Protein AF-A0A920A9K4-F1 (afdb_monomer_lite)

Sequence (85 aa):
MRKSKNCGVNARPKCRQARLEDELGDILFVIANLARHLGVDPEAAIRSTNSKFTARFKWMEKMPISILSLGGDGAKWEQAKSQSR

Secondary structure (DSSP, 8-state):
--------SS--HHHHHHHHHHHHHHHHHHHHHHHHHTT--HHHHHHHHHHHHHHHHHHHHTS-GGGSSSS--HHHHHHHHHTT-

Radius of gyration: 19.75 Å; chains: 1; bounding box: 43×38×45 Å

Structure (mmCIF, N/CA/C/O backbone):
data_AF-A0A920A9K4-F1
#
_entry.id   AF-A0A920A9K4-F1
#
loop_
_atom_site.group_PDB
_atom_site.id
_atom_site.type_symbol
_atom_site.label_atom_id
_atom_site.label_alt_id
_atom_site.label_comp_id
_atom_site.label_asym_id
_atom_site.label_entity_id
_atom_site.label_seq_id
_atom_site.pdbx_PDB_ins_code
_atom_site.Cartn_x
_atom_site.Cartn_y
_atom_site.Cartn_z
_atom_site.occupancy
_atom_site.B_iso_or_equiv
_atom_site.auth_seq_id
_atom_site.auth_comp_id
_atom_site.auth_asym_id
_atom_site.auth_atom_id
_atom_site.pdbx_PDB_model_num
ATOM 1 N N . MET A 1 1 ? -23.851 -16.029 -18.139 1.00 38.22 1 MET A N 1
ATOM 2 C CA . MET A 1 1 ? -23.745 -15.028 -19.228 1.00 38.22 1 MET A CA 1
ATOM 3 C C . MET A 1 1 ? -22.286 -14.605 -19.418 1.00 38.22 1 MET A C 1
ATOM 5 O O . MET A 1 1 ? -21.885 -13.569 -18.914 1.00 38.22 1 MET A O 1
ATOM 9 N N . ARG A 1 2 ? -21.465 -15.396 -20.120 1.00 43.84 2 ARG A N 1
ATOM 10 C CA . ARG A 1 2 ? -20.131 -14.956 -20.566 1.00 43.84 2 ARG A CA 1
ATOM 11 C C . ARG A 1 2 ? -20.264 -14.601 -22.041 1.00 43.84 2 ARG A C 1
ATOM 13 O O . ARG A 1 2 ? -20.296 -15.492 -22.883 1.00 43.84 2 ARG A O 1
ATOM 20 N N . LYS A 1 3 ? -20.471 -13.317 -22.356 1.00 45.03 3 LYS A N 1
ATOM 21 C CA . LYS A 1 3 ? -20.471 -12.877 -23.755 1.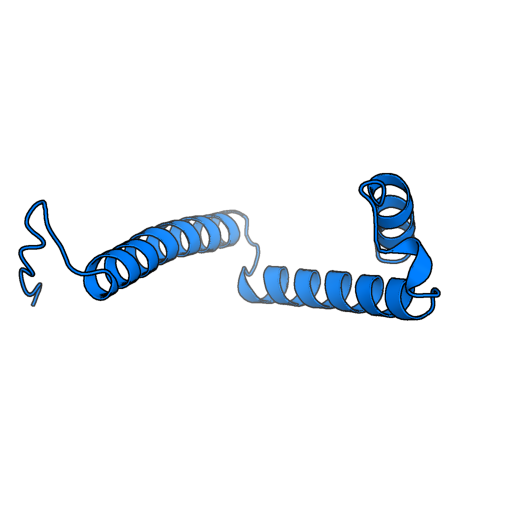00 45.03 3 LYS A CA 1
ATOM 22 C C . LYS A 1 3 ? -19.051 -13.035 -24.284 1.00 45.03 3 LYS A C 1
ATOM 24 O O . LYS A 1 3 ? -18.176 -12.237 -23.966 1.00 45.03 3 LYS A O 1
ATOM 29 N N . SER A 1 4 ? -18.877 -14.079 -25.088 1.00 45.94 4 SER A N 1
ATOM 30 C CA . SER A 1 4 ? -17.822 -14.209 -26.083 1.00 45.94 4 SER A CA 1
ATOM 31 C C . SER A 1 4 ? -17.599 -12.855 -26.759 1.00 45.94 4 SER A C 1
ATOM 33 O O . SER A 1 4 ? -18.472 -12.342 -27.460 1.00 45.94 4 SER A O 1
ATOM 35 N N . LYS A 1 5 ? -16.445 -12.242 -26.502 1.00 55.41 5 LYS A N 1
ATOM 36 C CA . LYS A 1 5 ? -15.905 -11.180 -27.345 1.00 55.41 5 LYS A CA 1
ATOM 37 C C . LYS A 1 5 ? -14.629 -11.726 -27.955 1.00 55.41 5 LYS A C 1
ATOM 39 O O . LYS A 1 5 ? -13.558 -11.622 -27.363 1.00 55.41 5 LYS A O 1
ATOM 44 N N . ASN A 1 6 ? -14.786 -12.327 -29.134 1.00 53.41 6 ASN A N 1
ATOM 45 C CA . ASN A 1 6 ? -13.713 -12.620 -30.077 1.00 53.41 6 ASN A CA 1
ATOM 46 C C . ASN A 1 6 ? -12.837 -11.371 -30.259 1.00 53.41 6 ASN A C 1
ATOM 48 O O . ASN A 1 6 ? -13.108 -10.513 -31.097 1.00 53.41 6 ASN A O 1
ATOM 52 N N . CYS A 1 7 ? -11.775 -11.267 -29.466 1.00 49.62 7 CYS A N 1
ATOM 53 C CA . CYS A 1 7 ? -10.622 -10.448 -29.795 1.00 49.62 7 CYS A CA 1
ATOM 54 C C . CYS A 1 7 ? -9.701 -11.331 -30.618 1.00 49.62 7 CYS A C 1
ATOM 56 O O . CYS A 1 7 ? -8.793 -11.962 -30.087 1.00 49.62 7 CYS A O 1
ATOM 58 N N . GLY A 1 8 ? -10.003 -11.417 -31.915 1.00 48.94 8 GLY A N 1
ATOM 59 C CA . GLY A 1 8 ? -9.055 -11.938 -32.888 1.00 48.94 8 GLY A CA 1
ATOM 60 C C . GLY A 1 8 ? -7.752 -11.138 -32.828 1.00 48.94 8 GLY A C 1
ATOM 61 O O . GLY A 1 8 ? -7.736 -9.995 -32.371 1.00 48.94 8 GLY A O 1
ATOM 62 N N . VAL A 1 9 ? -6.679 -11.756 -33.311 1.00 56.22 9 VAL A N 1
ATOM 63 C CA . VAL A 1 9 ? -5.258 -11.368 -33.210 1.00 56.22 9 VAL A CA 1
ATOM 64 C C . VAL A 1 9 ? -4.937 -9.909 -33.638 1.00 56.22 9 VAL A C 1
ATOM 66 O O . VAL A 1 9 ? -3.856 -9.414 -33.353 1.00 56.22 9 VAL A O 1
ATOM 69 N N . ASN A 1 10 ? -5.901 -9.163 -34.199 1.00 55.81 10 ASN A N 1
ATOM 70 C CA . ASN A 1 10 ? -5.829 -7.734 -34.548 1.00 55.81 10 ASN A CA 1
ATOM 71 C C . ASN A 1 10 ? -6.849 -6.856 -33.775 1.00 55.81 10 ASN A C 1
ATOM 73 O O . ASN A 1 10 ? -7.624 -6.098 -34.363 1.00 55.81 10 ASN A O 1
ATOM 77 N N . ALA A 1 11 ? -6.906 -6.966 -32.444 1.00 56.38 11 ALA A N 1
ATOM 78 C CA . ALA A 1 11 ? -7.883 -6.243 -31.623 1.00 56.38 11 ALA A CA 1
ATOM 79 C C . ALA A 1 11 ? -7.481 -4.778 -31.337 1.00 56.38 11 ALA A C 1
ATOM 81 O O . ALA A 1 11 ? -6.400 -4.493 -30.823 1.00 56.38 11 ALA A O 1
ATOM 82 N N . ARG A 1 12 ? -8.410 -3.854 -31.627 1.00 57.97 12 ARG A N 1
ATOM 83 C CA . ARG A 1 12 ? -8.356 -2.407 -31.332 1.00 57.97 12 ARG A CA 1
ATOM 84 C C . ARG A 1 12 ? -7.892 -2.116 -29.884 1.00 57.97 12 ARG A C 1
ATOM 86 O O . ARG A 1 12 ? -8.266 -2.868 -28.981 1.00 57.97 12 ARG A O 1
ATOM 93 N N . PRO A 1 13 ? -7.186 -0.99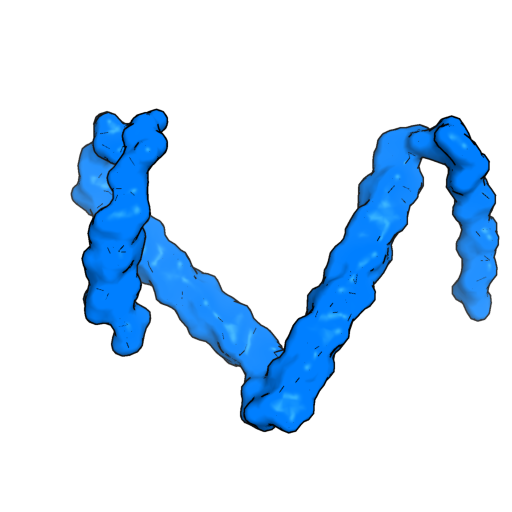4 -29.620 1.00 59.75 13 PRO A N 1
ATOM 94 C CA . PRO A 1 13 ? -6.541 -0.703 -28.327 1.00 59.75 13 PRO A CA 1
ATOM 95 C C . PRO A 1 13 ? -7.473 -0.807 -27.106 1.00 59.75 13 PRO A C 1
ATOM 97 O O . PRO A 1 13 ? -7.058 -1.283 -26.053 1.00 59.75 13 PRO A O 1
ATOM 100 N N . LYS A 1 14 ? -8.762 -0.472 -27.258 1.00 61.69 14 LYS A N 1
ATOM 101 C CA . LYS A 1 14 ? -9.764 -0.558 -26.179 1.00 61.69 14 LYS A CA 1
ATOM 102 C C . LYS A 1 14 ? -10.020 -1.986 -25.676 1.00 61.69 14 LYS A C 1
ATOM 104 O O . LYS A 1 14 ? -10.258 -2.182 -24.492 1.00 61.69 14 LYS A O 1
ATOM 109 N N . CYS A 1 15 ? -9.972 -2.989 -26.552 1.00 68.75 15 CYS A N 1
ATOM 110 C CA . CYS A 1 15 ? -10.198 -4.380 -26.153 1.00 68.75 15 CYS A CA 1
ATOM 111 C C . CYS A 1 15 ? -8.974 -4.997 -25.464 1.00 68.75 15 CYS A C 1
ATOM 113 O O . CYS A 1 15 ? -9.125 -5.889 -24.634 1.00 68.75 15 CYS A O 1
ATOM 115 N N . ARG A 1 16 ? -7.770 -4.508 -25.792 1.00 79.12 16 ARG A N 1
ATOM 116 C CA . ARG A 1 16 ? -6.535 -4.879 -25.093 1.00 79.12 16 ARG A CA 1
ATOM 117 C C . ARG A 1 16 ? -6.534 -4.333 -23.669 1.00 79.12 16 AR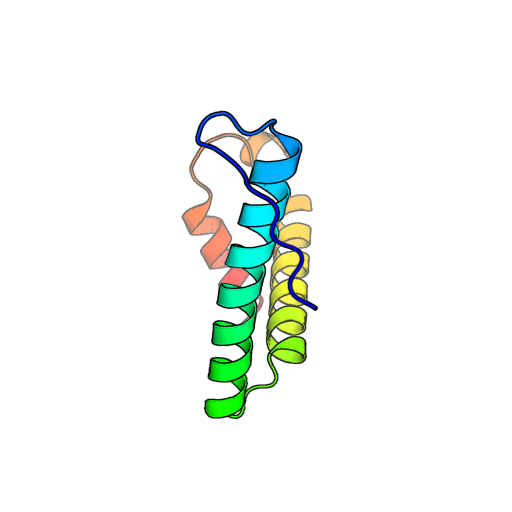G A C 1
ATOM 119 O O . ARG A 1 16 ? -6.231 -5.082 -22.753 1.00 79.12 16 ARG A O 1
ATOM 126 N N . GLN A 1 17 ? -6.920 -3.069 -23.500 1.00 87.31 17 GLN A N 1
ATOM 127 C CA . GLN A 1 17 ? -7.031 -2.439 -22.185 1.00 87.31 17 GLN A CA 1
ATOM 128 C C . GLN A 1 17 ? -8.028 -3.178 -21.282 1.00 87.31 17 GLN A C 1
ATOM 130 O O . GLN A 1 17 ? -7.682 -3.520 -20.162 1.00 87.31 17 GLN A O 1
ATOM 135 N N . ALA A 1 18 ? -9.211 -3.524 -21.803 1.00 88.00 18 ALA A N 1
ATOM 136 C CA . ALA A 1 18 ? -10.202 -4.290 -21.045 1.00 88.00 18 ALA A CA 1
ATOM 137 C C . ALA A 1 18 ? -9.670 -5.662 -20.590 1.00 88.00 18 ALA A C 1
ATOM 139 O O . ALA A 1 18 ? -9.867 -6.053 -19.450 1.00 88.00 18 ALA A O 1
ATOM 140 N N . ARG A 1 19 ? -8.936 -6.376 -21.458 1.00 88.00 19 ARG A N 1
ATOM 141 C CA . ARG A 1 19 ? -8.304 -7.645 -21.070 1.00 88.00 19 ARG A CA 1
ATOM 142 C C . ARG A 1 19 ? -7.237 -7.446 -19.993 1.00 88.00 19 ARG A C 1
ATOM 144 O O . ARG A 1 19 ? -7.145 -8.260 -19.092 1.00 88.00 19 ARG A O 1
ATOM 151 N N . LEU A 1 20 ? -6.431 -6.388 -20.081 1.00 91.94 20 LEU A N 1
ATOM 152 C CA . LEU A 1 20 ? -5.437 -6.082 -19.047 1.00 91.94 20 LEU A CA 1
ATOM 153 C C . LEU A 1 20 ? -6.095 -5.777 -17.699 1.00 91.94 20 LEU A C 1
ATOM 155 O O . LEU A 1 20 ? -5.575 -6.199 -16.673 1.00 91.94 20 LEU A O 1
ATOM 159 N N . GLU A 1 21 ? -7.223 -5.069 -17.703 1.00 92.12 21 GLU A N 1
ATOM 160 C CA . GLU A 1 21 ? -8.008 -4.801 -16.494 1.00 92.12 21 GLU A CA 1
ATOM 161 C C . GLU A 1 21 ? -8.552 -6.093 -15.873 1.00 92.12 21 GLU A C 1
ATOM 163 O O . GLU A 1 21 ? -8.438 -6.260 -14.660 1.00 92.12 21 GLU A O 1
ATOM 168 N N . ASP A 1 22 ? -9.056 -7.024 -16.692 1.00 91.88 22 ASP A N 1
ATOM 169 C CA . ASP A 1 22 ? -9.527 -8.335 -16.227 1.00 91.88 22 ASP A CA 1
ATOM 170 C C . ASP A 1 22 ? -8.387 -9.145 -15.571 1.00 91.88 22 ASP A C 1
ATOM 172 O O . ASP A 1 22 ? -8.508 -9.569 -14.422 1.00 91.88 22 ASP A O 1
ATOM 176 N N . GLU A 1 23 ? -7.245 -9.299 -16.254 1.00 95.38 23 GLU A N 1
ATOM 177 C CA . GLU A 1 23 ? -6.095 -10.068 -15.738 1.00 95.38 23 GLU A CA 1
ATOM 178 C C . GLU A 1 23 ? -5.492 -9.423 -14.476 1.00 95.38 23 GLU A C 1
ATOM 180 O O . GLU A 1 23 ? -5.117 -10.106 -13.521 1.00 95.38 23 GLU A O 1
ATOM 185 N N . LEU A 1 24 ? -5.413 -8.088 -14.437 1.00 95.50 24 LEU A N 1
ATOM 186 C CA . LEU A 1 24 ? -4.959 -7.367 -13.249 1.00 95.50 24 LEU A CA 1
ATOM 187 C C . LEU A 1 24 ? -5.932 -7.561 -12.078 1.00 95.50 24 LEU A C 1
ATOM 189 O O . LEU A 1 24 ? -5.492 -7.708 -10.936 1.00 95.50 24 LEU A O 1
ATOM 193 N N . GLY A 1 25 ? -7.236 -7.593 -12.358 1.00 94.94 25 GLY A N 1
ATOM 194 C CA . GLY A 1 25 ? -8.276 -7.901 -11.382 1.00 94.94 25 GLY A CA 1
ATOM 195 C C . GLY A 1 25 ? -8.086 -9.277 -10.746 1.00 94.94 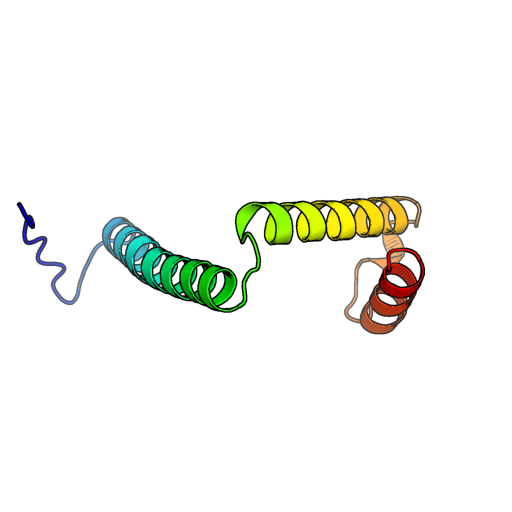25 GLY A C 1
ATOM 196 O O . GLY A 1 25 ? -8.120 -9.386 -9.518 1.00 94.94 25 GLY A O 1
ATOM 197 N N . ASP A 1 26 ? -7.803 -10.302 -11.550 1.00 95.81 26 ASP A N 1
ATOM 198 C CA . ASP A 1 26 ? -7.545 -11.661 -11.059 1.00 95.81 26 ASP A CA 1
ATOM 199 C C . ASP A 1 26 ? -6.315 -11.711 -10.138 1.00 95.81 26 ASP A C 1
ATOM 201 O O . ASP A 1 26 ? -6.367 -12.305 -9.056 1.00 95.81 26 ASP A O 1
ATOM 205 N N . ILE A 1 27 ? -5.228 -11.018 -10.496 1.00 96.94 27 ILE A N 1
ATOM 206 C CA . ILE A 1 27 ? -4.028 -10.929 -9.646 1.00 96.94 27 ILE A CA 1
ATOM 207 C C . ILE A 1 27 ? -4.351 -10.243 -8.312 1.00 96.94 27 ILE A C 1
ATOM 209 O O . ILE A 1 27 ? -3.994 -10.753 -7.245 1.00 96.94 27 ILE A O 1
ATOM 213 N N . LEU A 1 28 ? -5.043 -9.100 -8.345 1.00 95.19 28 LEU A N 1
ATOM 214 C CA . LEU A 1 28 ? -5.434 -8.378 -7.132 1.00 95.19 28 LEU A CA 1
ATOM 215 C C . LEU A 1 28 ? -6.348 -9.225 -6.241 1.00 95.19 28 LEU A C 1
ATOM 217 O O . LEU A 1 28 ? -6.200 -9.210 -5.017 1.00 95.19 28 LEU A O 1
ATOM 221 N N . PHE A 1 29 ? -7.251 -10.003 -6.836 1.00 95.38 29 PHE A N 1
ATOM 222 C CA . PHE A 1 29 ? -8.124 -10.919 -6.111 1.00 95.38 29 PHE A CA 1
ATOM 223 C C . PHE A 1 29 ? -7.338 -12.034 -5.412 1.00 95.38 29 PHE A C 1
ATOM 225 O O . PHE A 1 29 ? -7.581 -12.311 -4.234 1.00 95.38 29 PHE A O 1
ATOM 232 N N . VAL A 1 30 ? -6.360 -12.638 -6.096 1.00 97.00 30 VAL A N 1
ATOM 233 C CA . VAL A 1 30 ? -5.470 -13.648 -5.503 1.00 97.00 30 VAL A CA 1
ATOM 234 C C . VAL A 1 30 ? -4.686 -13.061 -4.327 1.00 97.00 30 VAL A C 1
ATOM 236 O O . VAL A 1 30 ? -4.651 -13.672 -3.260 1.00 97.00 30 VAL A O 1
ATOM 239 N N . ILE A 1 31 ? -4.123 -11.858 -4.472 1.00 96.25 31 ILE A N 1
ATOM 240 C CA . ILE A 1 31 ? -3.390 -11.173 -3.393 1.00 96.25 31 ILE A CA 1
ATOM 241 C C . ILE A 1 31 ? -4.313 -10.866 -2.207 1.00 96.25 31 ILE A C 1
ATOM 243 O O . ILE A 1 31 ? -3.950 -11.119 -1.057 1.00 96.25 31 ILE A O 1
ATOM 247 N N . ALA A 1 32 ? -5.522 -10.360 -2.464 1.00 94.69 32 ALA A N 1
ATOM 248 C CA . ALA A 1 32 ? -6.495 -10.072 -1.415 1.00 94.69 32 ALA A CA 1
ATOM 249 C C . ALA A 1 32 ? -6.919 -11.345 -0.666 1.00 94.69 32 ALA A C 1
ATOM 251 O O . ALA A 1 32 ? -7.058 -11.332 0.556 1.00 94.69 32 ALA A O 1
ATOM 252 N N . ASN A 1 33 ? -7.090 -12.463 -1.376 1.00 95.38 33 ASN A N 1
ATOM 253 C CA . ASN A 1 33 ? -7.374 -13.747 -0.745 1.00 95.38 33 ASN A CA 1
ATOM 254 C C . ASN A 1 33 ? -6.192 -14.267 0.060 1.00 95.38 33 ASN A C 1
ATOM 256 O O . ASN A 1 33 ? -6.405 -14.743 1.172 1.00 95.38 33 ASN A O 1
ATOM 260 N N . LEU A 1 34 ? -4.967 -14.151 -0.448 1.00 96.25 34 LEU A N 1
ATOM 261 C CA . LEU A 1 34 ? -3.770 -14.515 0.303 1.00 96.25 34 LEU A CA 1
ATOM 262 C C . LEU A 1 34 ? -3.687 -13.729 1.618 1.00 96.25 34 LEU A C 1
ATOM 264 O O . LEU A 1 34 ? -3.479 -14.331 2.667 1.00 96.25 34 LEU A O 1
ATOM 268 N N . ALA A 1 35 ? -3.931 -12.415 1.586 1.00 95.69 35 ALA A N 1
ATOM 269 C CA . ALA A 1 35 ? -3.973 -11.591 2.794 1.00 95.69 35 ALA A CA 1
ATOM 270 C C . ALA A 1 35 ? -4.983 -12.134 3.821 1.00 95.69 35 ALA A C 1
ATOM 272 O O . ALA A 1 35 ? -4.623 -12.330 4.981 1.00 95.69 35 ALA A O 1
ATOM 273 N N . ARG A 1 36 ? -6.202 -12.488 3.384 1.00 94.25 36 ARG A N 1
ATOM 274 C CA . ARG A 1 36 ? -7.222 -13.089 4.264 1.00 94.25 36 ARG A CA 1
ATOM 275 C C . ARG A 1 36 ? -6.793 -14.438 4.842 1.00 94.25 36 ARG A C 1
ATOM 277 O O . ARG A 1 36 ? -7.032 -14.680 6.019 1.00 94.25 36 ARG A O 1
ATOM 284 N N . HIS A 1 37 ? -6.139 -15.295 4.054 1.00 95.25 37 HIS A N 1
ATOM 285 C CA . HIS A 1 37 ? -5.607 -16.576 4.547 1.00 95.25 37 HIS A CA 1
ATOM 286 C C . HIS A 1 37 ? -4.518 -16.380 5.611 1.00 95.25 37 HIS A C 1
ATOM 288 O O . HIS A 1 37 ? -4.363 -17.221 6.490 1.00 95.25 37 HIS A O 1
ATOM 294 N N . LEU A 1 38 ? -3.798 -15.259 5.560 1.00 95.50 38 LEU A N 1
ATOM 295 C CA . LEU A 1 38 ? -2.807 -14.861 6.560 1.00 95.50 38 LEU A CA 1
ATOM 296 C C . LEU A 1 38 ? -3.418 -14.083 7.743 1.00 95.50 38 LEU A C 1
ATOM 298 O O . LEU A 1 38 ? -2.679 -13.609 8.602 1.00 95.50 38 LEU A O 1
ATOM 302 N N . GLY A 1 39 ? -4.747 -13.924 7.795 1.00 94.25 39 GLY A N 1
ATOM 303 C CA . GLY A 1 39 ? -5.439 -13.171 8.847 1.00 94.25 39 GLY A CA 1
ATOM 304 C C . GLY A 1 39 ? -5.286 -11.649 8.744 1.00 94.25 39 GLY A C 1
ATOM 305 O O . GLY A 1 39 ? -5.550 -10.938 9.711 1.00 94.25 39 GLY A O 1
ATOM 306 N N . VAL A 1 40 ? -4.856 -11.134 7.592 1.00 95.44 40 VAL A N 1
ATOM 307 C CA . VAL A 1 40 ? -4.679 -9.700 7.333 1.00 95.44 40 VAL A CA 1
ATOM 308 C C . VAL A 1 40 ? -5.868 -9.171 6.534 1.00 95.44 40 VAL A C 1
ATOM 310 O O . VAL A 1 40 ? -6.239 -9.749 5.513 1.00 95.44 40 VAL A O 1
ATOM 313 N N . ASP A 1 41 ? -6.440 -8.038 6.951 1.00 94.19 41 ASP A N 1
ATOM 314 C CA . ASP A 1 41 ? -7.418 -7.316 6.132 1.00 94.19 41 ASP A CA 1
ATOM 315 C C . ASP A 1 41 ? -6.707 -6.578 4.976 1.00 94.19 41 ASP A C 1
A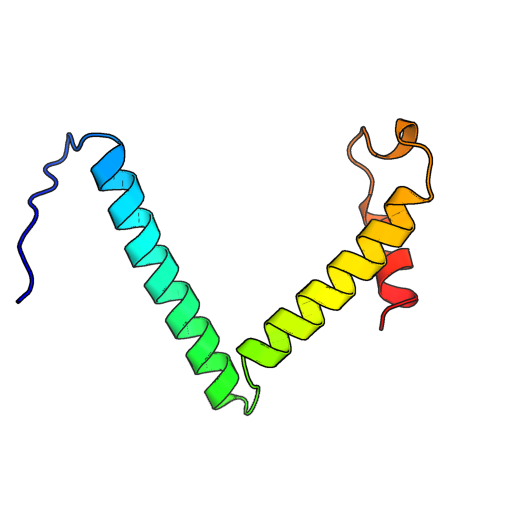TOM 317 O O . ASP A 1 41 ? -5.943 -5.636 5.230 1.00 94.19 41 ASP A O 1
ATOM 321 N N . PRO A 1 42 ? -6.929 -6.976 3.706 1.00 93.56 42 PRO A N 1
ATOM 322 C CA . PRO A 1 42 ? -6.274 -6.348 2.562 1.00 93.56 42 PRO A CA 1
ATOM 323 C C . PRO A 1 42 ? -6.614 -4.859 2.416 1.00 93.56 42 PRO A C 1
ATOM 325 O O . PRO A 1 42 ? -5.752 -4.087 1.988 1.00 93.56 42 PRO A O 1
ATOM 328 N N . GLU A 1 43 ? -7.825 -4.426 2.786 1.00 92.50 43 GLU A N 1
ATOM 329 C CA . GLU A 1 43 ? -8.210 -3.015 2.673 1.00 92.50 43 GLU A CA 1
ATOM 330 C C . GLU A 1 43 ? -7.443 -2.157 3.686 1.00 92.50 43 GLU A C 1
ATOM 332 O O . GLU A 1 43 ? -6.815 -1.159 3.313 1.00 92.50 43 GLU A O 1
ATOM 337 N N . ALA A 1 44 ? -7.421 -2.569 4.958 1.00 92.56 44 ALA A N 1
ATOM 338 C CA . ALA A 1 44 ? -6.625 -1.906 5.985 1.00 92.56 44 ALA A CA 1
ATOM 339 C C . ALA A 1 44 ? -5.122 -1.891 5.647 1.00 92.56 44 ALA A C 1
ATOM 341 O O . ALA A 1 44 ? -4.459 -0.867 5.851 1.00 92.56 44 ALA A O 1
ATOM 342 N N . ALA A 1 45 ? -4.579 -2.979 5.087 1.00 92.12 45 ALA A N 1
ATOM 343 C CA . ALA A 1 45 ? -3.171 -3.068 4.691 1.00 92.12 45 ALA A CA 1
ATOM 344 C C . ALA A 1 45 ? -2.803 -2.059 3.588 1.00 92.12 45 ALA A C 1
ATOM 346 O O . ALA A 1 45 ? -1.795 -1.346 3.698 1.00 92.12 45 ALA A O 1
ATOM 347 N N . ILE A 1 46 ? -3.637 -1.943 2.549 1.00 93.00 46 ILE A N 1
ATOM 348 C CA . ILE A 1 46 ? -3.454 -0.944 1.487 1.00 93.00 46 ILE A CA 1
ATOM 349 C C . ILE A 1 46 ? -3.613 0.469 2.051 1.00 93.00 46 ILE A C 1
ATOM 351 O O . ILE A 1 46 ? -2.793 1.338 1.759 1.00 93.00 46 ILE A O 1
ATOM 355 N N . ARG A 1 47 ? -4.611 0.709 2.909 1.00 92.88 47 ARG A N 1
ATOM 356 C CA . ARG A 1 47 ? -4.834 2.023 3.529 1.00 92.88 47 ARG A CA 1
ATOM 357 C C . ARG A 1 47 ? -3.628 2.477 4.353 1.00 92.88 47 ARG A C 1
ATOM 359 O O . ARG A 1 47 ? -3.159 3.598 4.173 1.00 92.88 47 ARG A O 1
ATOM 366 N N . SER A 1 48 ? -3.083 1.596 5.193 1.00 90.69 48 SER A N 1
ATOM 367 C CA . SER A 1 48 ? -1.864 1.861 5.970 1.00 90.69 48 SER A CA 1
ATOM 368 C C . SER A 1 48 ? -0.670 2.164 5.062 1.00 90.69 48 SER A C 1
ATOM 370 O O . SER A 1 48 ? 0.075 3.121 5.289 1.00 90.69 48 SER A O 1
ATOM 372 N N . THR A 1 49 ? -0.523 1.396 3.981 1.00 90.75 49 THR A N 1
ATOM 373 C CA . THR A 1 49 ? 0.523 1.616 2.979 1.00 90.75 49 THR A CA 1
ATOM 374 C C . THR A 1 49 ? 0.379 2.997 2.335 1.00 90.75 49 THR A C 1
ATOM 376 O O . THR A 1 49 ? 1.339 3.768 2.338 1.00 90.75 49 THR A O 1
ATOM 379 N N . ASN A 1 50 ? -0.823 3.374 1.890 1.00 92.12 50 ASN A N 1
ATOM 380 C CA . ASN A 1 50 ? -1.106 4.694 1.320 1.00 92.12 50 ASN A CA 1
ATOM 381 C C . ASN A 1 50 ? -0.787 5.832 2.300 1.00 92.12 50 ASN A C 1
ATOM 383 O O . ASN A 1 50 ? -0.189 6.835 1.901 1.00 92.12 50 ASN A O 1
ATOM 387 N N . SER A 1 51 ? -1.112 5.679 3.588 1.00 88.94 51 SER A N 1
ATOM 388 C CA . SER A 1 51 ? -0.739 6.653 4.621 1.00 88.94 51 SER A CA 1
ATOM 389 C C . SER A 1 51 ? 0.782 6.802 4.751 1.00 88.94 51 SER A C 1
ATOM 391 O O . SER A 1 51 ? 1.276 7.929 4.802 1.00 88.94 51 SER A O 1
ATOM 393 N N . LYS A 1 52 ? 1.543 5.696 4.728 1.00 85.12 52 LYS A N 1
ATOM 394 C CA . LYS A 1 52 ? 3.018 5.725 4.759 1.00 85.12 52 LYS A CA 1
ATOM 395 C C . LYS A 1 52 ? 3.598 6.411 3.524 1.00 85.12 52 LYS A C 1
ATOM 397 O O . LYS A 1 52 ? 4.471 7.263 3.661 1.00 85.12 52 LYS A O 1
ATOM 402 N N . PHE A 1 53 ? 3.099 6.095 2.330 1.00 86.75 53 PHE A N 1
ATOM 403 C CA . PHE A 1 53 ? 3.515 6.769 1.096 1.00 86.75 53 PHE A CA 1
ATOM 404 C C . PHE A 1 53 ? 3.213 8.269 1.138 1.00 86.75 53 PHE A C 1
ATOM 406 O O . PHE A 1 53 ? 4.089 9.069 0.830 1.00 86.75 53 PHE A O 1
ATOM 413 N N . THR A 1 54 ? 2.023 8.655 1.602 1.00 87.69 54 THR A N 1
ATOM 414 C CA . THR A 1 54 ? 1.624 10.066 1.729 1.00 87.69 54 THR A CA 1
ATOM 415 C C . THR A 1 54 ? 2.529 10.821 2.702 1.00 87.69 54 THR A C 1
ATOM 417 O O . THR A 1 54 ? 2.966 11.931 2.407 1.00 87.69 54 THR A O 1
ATOM 420 N N . ALA A 1 55 ? 2.851 10.228 3.855 1.00 83.19 55 ALA A N 1
ATOM 421 C CA . ALA A 1 55 ? 3.759 10.831 4.830 1.00 83.19 55 ALA A CA 1
ATOM 422 C C . ALA A 1 55 ? 5.174 11.021 4.258 1.00 83.19 55 ALA A C 1
ATOM 424 O O . ALA A 1 55 ? 5.782 12.075 4.442 1.00 83.19 55 ALA A O 1
ATOM 425 N N . ARG A 1 56 ? 5.676 10.030 3.511 1.00 79.44 56 ARG A N 1
ATOM 426 C CA . ARG A 1 56 ? 6.986 10.105 2.846 1.00 79.44 56 ARG A CA 1
ATOM 427 C C . ARG A 1 56 ? 6.998 11.135 1.727 1.00 79.44 56 ARG A C 1
ATOM 429 O O . ARG A 1 56 ? 7.964 11.878 1.607 1.00 79.44 56 ARG A O 1
ATOM 436 N N . PHE A 1 57 ? 5.921 11.221 0.952 1.00 81.88 57 PHE A N 1
ATOM 437 C CA . PHE A 1 57 ? 5.790 12.216 -0.106 1.00 81.88 57 PHE A CA 1
ATOM 438 C C . PHE A 1 57 ? 5.789 13.633 0.467 1.00 81.88 57 PHE A C 1
ATOM 440 O O . PHE A 1 57 ? 6.599 14.449 0.049 1.00 81.88 57 PHE A O 1
ATOM 447 N N . LYS A 1 58 ? 5.015 13.884 1.530 1.00 81.38 58 LYS A N 1
ATOM 448 C CA . LYS A 1 58 ? 5.033 15.165 2.259 1.00 81.38 58 LYS A CA 1
ATOM 449 C C . LYS A 1 58 ? 6.407 15.528 2.821 1.00 81.38 58 LYS A C 1
ATOM 451 O O . LYS A 1 58 ? 6.729 16.703 2.960 1.00 81.38 58 LYS A O 1
ATOM 456 N N . TRP A 1 59 ? 7.209 14.536 3.202 1.00 77.69 59 TRP A N 1
ATOM 457 C CA . TRP A 1 59 ? 8.585 14.774 3.634 1.00 77.69 59 TRP A CA 1
ATOM 458 C C . TRP A 1 59 ? 9.493 15.152 2.456 1.00 77.69 59 TRP A C 1
ATOM 460 O O . TRP A 1 59 ? 10.279 16.086 2.581 1.00 77.69 59 TRP A O 1
ATOM 470 N N . MET A 1 60 ? 9.334 14.494 1.304 1.00 75.06 60 MET A N 1
ATOM 471 C CA . MET A 1 60 ? 10.048 14.845 0.072 1.00 75.06 60 MET A CA 1
ATOM 472 C C . MET A 1 60 ? 9.638 16.223 -0.475 1.00 75.06 60 MET A C 1
ATOM 474 O O . MET A 1 60 ? 10.500 16.962 -0.927 1.00 75.06 60 MET A O 1
ATOM 478 N N . GLU A 1 61 ? 8.365 16.618 -0.379 1.00 79.38 61 GLU A N 1
ATOM 479 C CA . GLU A 1 61 ? 7.871 17.937 -0.822 1.00 79.38 61 GLU A CA 1
ATOM 480 C C . GLU A 1 61 ? 8.455 19.111 -0.026 1.00 79.38 61 GLU A C 1
ATOM 482 O O . GLU A 1 61 ? 8.546 20.224 -0.536 1.00 79.38 61 GLU A O 1
ATOM 487 N N . LYS A 1 62 ? 8.884 18.881 1.222 1.00 76.56 62 LYS A N 1
ATOM 488 C CA . LYS A 1 62 ? 9.607 19.895 2.008 1.00 76.56 62 LYS A CA 1
ATOM 489 C C . LYS A 1 62 ? 11.017 20.158 1.470 1.00 76.56 62 LYS A C 1
ATOM 491 O O . LYS A 1 62 ? 11.692 21.058 1.967 1.00 76.56 62 LYS A O 1
ATOM 496 N N . MET A 1 63 ? 11.476 19.374 0.495 1.00 64.44 63 MET A N 1
ATOM 497 C CA . MET A 1 63 ? 12.779 19.526 -0.137 1.00 64.44 63 MET A CA 1
ATOM 498 C C . MET A 1 63 ? 12.654 20.261 -1.480 1.00 64.44 63 MET A C 1
ATOM 500 O O . MET A 1 63 ? 11.671 20.090 -2.200 1.00 64.44 63 MET A O 1
ATOM 504 N N . PRO A 1 64 ? 13.654 21.076 -1.854 1.00 62.69 64 PRO A N 1
ATOM 505 C CA . PRO A 1 64 ? 13.655 21.773 -3.135 1.00 62.69 64 PRO A CA 1
ATOM 506 C C . PRO A 1 64 ? 13.658 20.786 -4.315 1.00 62.69 64 PRO A C 1
ATOM 508 O O . PRO A 1 64 ? 14.441 19.837 -4.354 1.00 62.69 64 PRO A O 1
ATOM 511 N N . ILE A 1 65 ? 12.808 21.059 -5.311 1.00 62.34 65 ILE A N 1
ATOM 512 C CA . ILE A 1 65 ? 12.539 20.220 -6.499 1.00 62.34 65 ILE A CA 1
ATOM 513 C C . ILE A 1 65 ? 13.805 19.889 -7.314 1.00 62.34 65 ILE A C 1
ATOM 515 O O . ILE A 1 65 ? 13.834 18.889 -8.029 1.00 62.34 65 ILE A O 1
ATOM 519 N N . SER A 1 66 ? 14.886 20.664 -7.173 1.00 57.12 66 SER A N 1
ATOM 520 C CA . SER A 1 66 ? 16.160 20.421 -7.866 1.00 57.12 66 SER A CA 1
ATOM 521 C C . SER A 1 66 ? 16.790 19.059 -7.551 1.00 57.12 66 SER A C 1
ATOM 523 O O . SER A 1 66 ? 17.603 18.576 -8.336 1.00 57.12 66 SER A O 1
ATOM 525 N N . ILE A 1 67 ? 16.405 18.417 -6.443 1.00 50.91 67 ILE A N 1
ATOM 526 C CA . ILE A 1 67 ? 16.980 17.143 -6.005 1.00 50.91 67 ILE A CA 1
ATOM 527 C C . ILE A 1 67 ? 16.168 15.902 -6.406 1.00 50.91 67 ILE A C 1
ATOM 529 O O . ILE A 1 67 ? 16.681 14.797 -6.279 1.00 50.91 67 ILE A O 1
ATOM 533 N N . LEU A 1 68 ? 14.934 16.068 -6.897 1.00 54.28 68 LEU A N 1
ATOM 534 C CA . LEU A 1 68 ? 14.030 14.959 -7.254 1.00 54.28 68 LEU A CA 1
ATOM 535 C C . LEU A 1 68 ? 14.274 14.419 -8.679 1.00 54.28 68 LEU A C 1
ATOM 537 O O . LEU A 1 68 ? 13.545 13.555 -9.156 1.00 54.28 68 LEU A O 1
ATOM 541 N N . SER A 1 69 ? 15.243 14.998 -9.396 1.00 53.50 69 SER A N 1
ATOM 542 C CA . SER A 1 69 ? 15.276 14.941 -10.859 1.00 53.50 69 SER A CA 1
ATOM 543 C C . SER A 1 69 ? 16.147 13.830 -11.454 1.00 53.50 69 SER A C 1
ATOM 545 O O . SER A 1 69 ? 15.924 13.457 -12.599 1.00 53.50 69 SER A O 1
ATOM 547 N N . LEU A 1 70 ? 17.124 13.244 -10.751 1.00 45.28 70 LEU A N 1
ATOM 548 C CA . LEU A 1 70 ? 18.047 12.298 -11.402 1.00 45.28 70 LEU A CA 1
ATOM 549 C C . LEU A 1 70 ? 18.430 11.112 -10.504 1.00 45.28 70 LEU A C 1
ATOM 551 O O . LEU A 1 70 ? 19.418 11.148 -9.780 1.00 45.28 70 LEU A O 1
ATOM 555 N N . GLY A 1 71 ? 17.657 10.028 -10.611 1.00 55.16 71 GLY A N 1
ATOM 556 C CA . GLY A 1 71 ? 18.180 8.654 -10.593 1.00 55.16 71 GLY A CA 1
ATOM 557 C C . GLY A 1 71 ? 18.902 8.150 -9.337 1.00 55.16 71 GLY A C 1
ATOM 558 O O . GLY A 1 71 ? 19.731 7.253 -9.462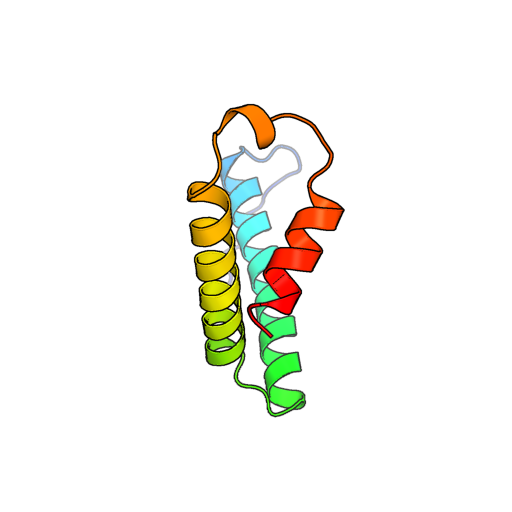 1.00 55.16 71 GLY A O 1
ATOM 559 N N . GLY A 1 72 ? 18.609 8.672 -8.142 1.00 59.31 72 GLY A N 1
ATOM 560 C CA . GLY A 1 72 ? 19.387 8.339 -6.942 1.00 59.31 72 GLY A CA 1
ATOM 561 C C . GLY A 1 72 ? 18.651 8.488 -5.611 1.00 59.31 72 GLY A C 1
ATOM 562 O O . GLY A 1 72 ? 19.241 8.948 -4.639 1.00 59.31 72 GLY A O 1
ATOM 563 N N . ASP A 1 73 ? 17.375 8.104 -5.535 1.00 56.91 73 ASP A N 1
ATOM 564 C CA . ASP A 1 73 ? 16.540 8.361 -4.347 1.00 56.91 73 ASP A CA 1
ATOM 565 C C . ASP A 1 73 ? 16.452 7.193 -3.352 1.00 56.91 73 ASP A C 1
ATOM 567 O O . ASP A 1 73 ? 15.791 7.306 -2.319 1.00 56.91 73 ASP A O 1
ATOM 571 N N . GLY A 1 74 ? 17.151 6.078 -3.600 1.00 61.50 74 GLY A N 1
ATOM 572 C CA . GLY A 1 74 ? 17.097 4.886 -2.742 1.00 61.50 74 GLY A CA 1
ATOM 573 C C . GLY A 1 74 ? 17.486 5.164 -1.285 1.00 61.50 74 GLY A C 1
ATOM 574 O O . GLY A 1 74 ? 16.757 4.794 -0.368 1.00 61.50 74 GLY A O 1
ATOM 575 N N . ALA A 1 75 ? 18.579 5.898 -1.056 1.00 63.53 75 ALA A N 1
ATOM 576 C CA . ALA A 1 75 ? 19.064 6.202 0.295 1.00 63.53 75 ALA A CA 1
ATOM 577 C C . ALA A 1 75 ? 18.118 7.129 1.084 1.00 63.53 75 ALA A C 1
ATOM 579 O O . ALA A 1 75 ? 17.954 6.979 2.294 1.00 63.53 75 ALA A O 1
ATOM 580 N N . LYS A 1 76 ? 17.456 8.071 0.404 1.00 63.50 76 LYS A N 1
ATOM 581 C CA . LYS A 1 76 ? 16.495 8.997 1.026 1.00 63.50 76 LYS A CA 1
ATOM 582 C C . LYS A 1 76 ? 15.143 8.339 1.245 1.00 63.50 76 LYS A C 1
ATOM 584 O O . LYS A 1 76 ? 14.503 8.588 2.263 1.00 63.50 76 LYS A O 1
ATOM 589 N N . TRP A 1 77 ? 14.738 7.453 0.335 1.00 63.38 77 TRP A N 1
ATOM 590 C CA . TRP A 1 77 ? 13.571 6.607 0.524 1.00 63.38 77 TRP A CA 1
ATOM 591 C C . TRP A 1 77 ? 13.726 5.766 1.790 1.00 63.38 77 TRP A C 1
ATOM 593 O O . TRP A 1 77 ? 12.802 5.763 2.597 1.00 63.38 77 TRP A O 1
ATOM 603 N N . GLU A 1 78 ? 14.898 5.155 2.026 1.00 66.94 78 GLU A N 1
ATOM 604 C CA . GLU A 1 78 ? 15.202 4.438 3.278 1.00 66.94 78 GLU A CA 1
ATOM 605 C C . GLU A 1 78 ? 15.108 5.330 4.528 1.00 66.94 78 GLU A C 1
ATOM 607 O O . GLU A 1 78 ? 14.488 4.928 5.515 1.00 66.94 78 GLU A O 1
ATOM 612 N N . GLN A 1 79 ? 15.637 6.559 4.487 1.00 69.19 79 GLN A N 1
ATOM 613 C CA . GLN A 1 79 ? 15.501 7.523 5.593 1.00 69.19 79 GLN A CA 1
ATOM 614 C C . GLN A 1 79 ? 14.038 7.915 5.851 1.00 69.19 79 GLN A C 1
ATOM 616 O O . GLN A 1 79 ? 13.609 8.034 6.996 1.00 69.19 79 GLN A O 1
ATOM 621 N N . ALA A 1 80 ? 13.234 8.059 4.799 1.00 63.88 80 ALA A N 1
ATOM 622 C CA . ALA A 1 80 ? 11.809 8.320 4.941 1.00 63.88 80 ALA A CA 1
ATOM 623 C C . ALA A 1 80 ? 11.056 7.091 5.498 1.00 63.88 80 ALA A C 1
ATOM 625 O O . ALA A 1 80 ? 10.066 7.255 6.218 1.00 63.88 80 ALA A O 1
ATOM 626 N N . LYS A 1 81 ? 11.517 5.852 5.233 1.00 64.00 81 LYS A N 1
ATOM 627 C CA . LYS A 1 81 ? 10.947 4.642 5.863 1.00 64.00 81 LYS A CA 1
ATOM 628 C C . LYS A 1 81 ? 11.259 4.552 7.350 1.00 64.00 81 LYS A C 1
ATOM 630 O O . LYS A 1 81 ? 10.392 4.092 8.087 1.00 64.00 81 LYS A O 1
ATOM 635 N N . SER A 1 82 ? 12.454 4.962 7.786 1.00 68.81 82 SER A N 1
ATOM 636 C CA . SER A 1 82 ? 12.861 4.844 9.193 1.00 68.81 82 SER A CA 1
ATOM 637 C C . SER A 1 82 ? 12.046 5.748 10.121 1.00 68.81 82 SER A C 1
ATOM 639 O O . SER A 1 82 ? 11.746 5.343 11.238 1.00 68.81 82 SER A O 1
ATOM 641 N N . GLN A 1 83 ? 11.603 6.915 9.641 1.00 59.88 83 GLN A N 1
ATOM 642 C CA . GLN A 1 83 ? 10.744 7.833 10.403 1.00 59.88 83 GLN A CA 1
ATOM 643 C C . GLN A 1 83 ? 9.255 7.440 10.420 1.00 59.88 83 GLN A C 1
ATOM 645 O O . GLN A 1 83 ? 8.490 7.990 11.204 1.00 59.88 83 GLN A O 1
ATOM 650 N N . SER A 1 84 ? 8.823 6.520 9.550 1.00 55.50 84 SER A N 1
ATOM 651 C CA . SER A 1 84 ? 7.407 6.149 9.352 1.00 55.50 84 SER A CA 1
ATOM 652 C C . SER A 1 84 ? 7.116 4.673 9.661 1.00 55.50 84 SER A C 1
ATOM 654 O O . SER A 1 84 ? 6.180 4.092 9.096 1.00 55.50 84 SER A O 1
ATOM 656 N N . ARG A 1 85 ? 7.963 4.048 10.490 1.00 51.22 85 ARG A N 1
ATOM 657 C CA . ARG A 1 85 ? 7.922 2.613 10.781 1.00 51.22 85 ARG A CA 1
ATOM 658 C C . ARG A 1 85 ? 6.857 2.256 11.806 1.00 51.22 85 ARG A C 1
ATOM 660 O O . ARG A 1 85 ? 6.827 2.912 12.864 1.00 51.22 85 ARG A O 1
#

pLDDT: mean 75.47, std 17.83, range [38.22, 97.0]

Foldseek 3Di:
DPPDDPPDPDHDPVVVVVVVVVVVVVVVVVVCVVCVVVVHHPVVVVVLVVVLVVQLVVVCVVDDPVPVPDDDCPVVVVVSVVVSD